Protein AF-A0A1H1NXG2-F1 (afdb_monomer_lite)

Organism: NCBI:txid163011

pLDDT: mean 80.86, std 13.46, range [37.38, 96.69]

Radius of gyration: 15.63 Å; chains: 1; bounding box: 41×37×41 Å

Sequence (91 aa):
MNKFVPFMPKKYSALIMEIDEVVEEAFVLFVNGVIIQCFINFCPFKIEIGKTYEVEFELVLPDSIDMEVSQDEYIGVEMEDDNFSCVLAGY

Secondary structure (DSSP, 8-state):
--------PPEEEEEEEEE-SS-TTEEEEEETTEEEEEE-S--SS---TT-EEEEE------S-------SS---EEEEETTTTEEEEE--

Structure (mmCIF, N/CA/C/O backbone):
data_AF-A0A1H1NXG2-F1
#
_entry.id   AF-A0A1H1NXG2-F1
#
loop_
_atom_site.group_PDB
_atom_site.id
_atom_site.type_symbol
_atom_site.label_atom_id
_atom_site.label_alt_id
_atom_site.label_comp_id
_atom_site.label_asym_id
_atom_site.label_entity_id
_atom_site.label_seq_id
_atom_site.pdbx_PDB_ins_code
_atom_site.Cartn_x
_atom_site.Cartn_y
_atom_site.Cartn_z
_atom_site.occupancy
_atom_site.B_iso_or_equiv
_atom_site.auth_seq_id
_atom_site.auth_comp_id
_atom_site.auth_asym_id
_atom_site.auth_atom_id
_atom_site.pdbx_PDB_model_num
ATOM 1 N N . MET A 1 1 ? 30.718 22.459 -2.372 1.00 37.38 1 MET A N 1
ATOM 2 C CA . MET A 1 1 ? 29.618 22.845 -1.462 1.00 37.38 1 MET A CA 1
ATOM 3 C C . MET A 1 1 ? 28.430 21.969 -1.835 1.00 37.38 1 MET A C 1
ATOM 5 O O . MET A 1 1 ? 27.743 22.281 -2.798 1.00 37.38 1 MET A O 1
ATOM 9 N N . ASN A 1 2 ? 28.280 20.807 -1.193 1.00 40.72 2 ASN A N 1
ATOM 10 C CA . ASN A 1 2 ? 27.196 19.879 -1.524 1.00 40.72 2 ASN A CA 1
ATOM 11 C C . ASN A 1 2 ? 25.893 20.480 -0.998 1.00 40.72 2 ASN A C 1
ATOM 13 O O . ASN A 1 2 ? 25.737 20.659 0.209 1.00 40.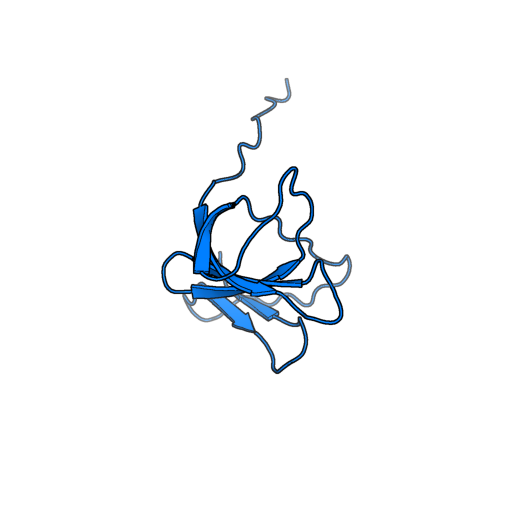72 2 ASN A O 1
ATOM 17 N N . LYS A 1 3 ? 24.992 20.858 -1.907 1.00 46.22 3 LYS A N 1
ATOM 18 C CA . LYS A 1 3 ? 23.628 21.235 -1.543 1.00 46.22 3 LYS A CA 1
ATOM 19 C C . LYS A 1 3 ? 22.942 19.975 -1.023 1.00 46.22 3 LYS A C 1
ATOM 21 O O . LYS A 1 3 ? 22.671 19.065 -1.797 1.00 46.22 3 LYS A O 1
ATOM 26 N N . PHE A 1 4 ? 22.695 19.928 0.280 1.00 47.22 4 PHE A N 1
ATOM 27 C CA . PHE A 1 4 ? 21.742 18.994 0.861 1.00 47.22 4 PHE A CA 1
ATOM 28 C C . PHE A 1 4 ? 20.360 19.431 0.367 1.00 47.22 4 PHE A C 1
ATOM 30 O O . PHE A 1 4 ? 19.847 20.467 0.788 1.00 47.22 4 PHE A O 1
ATOM 37 N N . VAL A 1 5 ? 19.807 18.710 -0.606 1.00 51.97 5 VAL A N 1
ATOM 38 C CA . VAL A 1 5 ? 18.395 18.845 -0.965 1.00 51.97 5 VAL A CA 1
ATOM 39 C C . VAL A 1 5 ? 17.661 17.891 -0.026 1.00 51.97 5 VAL A C 1
ATOM 41 O O . VAL A 1 5 ? 17.914 16.690 -0.110 1.00 51.97 5 VAL A O 1
ATOM 44 N N . PRO A 1 6 ? 16.839 18.373 0.920 1.00 43.50 6 PRO A N 1
ATOM 45 C CA . PRO A 1 6 ? 16.069 17.471 1.761 1.00 43.50 6 PRO A CA 1
ATOM 46 C C . PRO A 1 6 ? 15.140 16.651 0.861 1.00 43.50 6 PRO A C 1
ATOM 48 O O . PRO A 1 6 ? 14.334 17.213 0.119 1.00 43.50 6 PRO A O 1
ATOM 51 N N . PHE A 1 7 ? 15.285 15.326 0.901 1.00 57.12 7 PHE A N 1
ATOM 52 C CA . PHE A 1 7 ? 14.314 14.407 0.325 1.00 57.12 7 PHE A CA 1
ATOM 53 C C . PHE A 1 7 ? 13.032 14.555 1.145 1.00 57.12 7 PHE A C 1
ATOM 55 O O . PHE A 1 7 ? 12.961 14.106 2.285 1.00 57.12 7 PHE A O 1
ATOM 62 N N . MET A 1 8 ? 12.058 15.286 0.608 1.00 56.25 8 MET A N 1
ATOM 63 C CA . MET A 1 8 ? 10.689 15.249 1.103 1.00 56.25 8 MET A CA 1
ATOM 64 C C . MET A 1 8 ? 9.991 14.119 0.348 1.00 56.25 8 MET A C 1
ATOM 66 O O . MET A 1 8 ? 9.672 14.315 -0.831 1.00 56.25 8 MET A O 1
ATOM 70 N N . PRO A 1 9 ? 9.796 12.940 0.962 1.00 68.00 9 PRO A N 1
ATOM 71 C CA . PRO A 1 9 ? 9.002 11.892 0.342 1.00 68.00 9 PRO A CA 1
ATOM 72 C C . PRO A 1 9 ? 7.615 12.447 0.007 1.00 68.00 9 PRO A C 1
ATOM 74 O O . PRO A 1 9 ? 6.995 13.173 0.789 1.00 68.00 9 PRO A O 1
ATOM 77 N N . LYS A 1 10 ? 7.143 12.164 -1.209 1.00 84.62 10 LYS A N 1
ATOM 78 C CA . LYS A 1 10 ? 5.783 12.534 -1.602 1.00 84.62 10 LYS A CA 1
ATOM 79 C C . LYS A 1 10 ? 4.802 11.709 -0.779 1.00 84.62 10 LYS A C 1
ATOM 81 O O . LYS A 1 10 ? 4.938 10.491 -0.699 1.00 84.62 10 LYS A O 1
ATOM 86 N N . LYS A 1 11 ? 3.801 12.390 -0.229 1.00 91.50 11 LYS A N 1
ATOM 87 C CA . LYS A 1 11 ? 2.681 11.759 0.461 1.00 91.50 11 LYS A CA 1
ATOM 88 C C . LYS A 1 11 ? 1.552 11.467 -0.508 1.00 91.50 11 LYS A C 1
ATOM 90 O O . LYS A 1 11 ? 1.256 12.279 -1.387 1.00 91.50 11 LYS A O 1
ATOM 95 N N . TYR A 1 12 ? 0.909 10.329 -0.307 1.00 93.12 12 TYR A N 1
ATOM 96 C CA . TYR A 1 12 ? -0.231 9.881 -1.089 1.00 93.12 12 TYR A CA 1
ATOM 97 C C . TYR A 1 12 ? -1.382 9.503 -0.169 1.00 93.12 12 TYR A C 1
ATOM 99 O O . TYR A 1 12 ? -1.171 9.040 0.947 1.00 93.12 12 TYR A O 1
ATOM 107 N N . SER A 1 13 ? -2.607 9.691 -0.648 1.00 95.38 13 SER A N 1
ATOM 108 C CA . SER A 1 13 ? -3.801 9.215 0.042 1.00 95.38 13 SER A CA 1
ATOM 109 C C . SER A 1 13 ? -4.065 7.771 -0.382 1.00 95.38 13 SER A C 1
ATOM 111 O O . SER A 1 13 ? -4.328 7.523 -1.559 1.00 95.38 13 SER A O 1
ATOM 113 N N . ALA A 1 14 ? -3.956 6.829 0.554 1.00 95.56 14 ALA A N 1
ATOM 114 C CA . ALA A 1 14 ? -4.102 5.400 0.291 1.00 95.56 14 ALA A CA 1
ATOM 115 C C . ALA A 1 14 ? -5.204 4.788 1.158 1.00 95.56 14 ALA A C 1
ATOM 117 O O . ALA A 1 14 ? -5.257 5.016 2.367 1.00 95.56 14 ALA A O 1
ATOM 118 N N . LEU A 1 15 ? -6.091 4.016 0.532 1.00 96.44 15 LEU A N 1
ATOM 119 C CA . LEU A 1 15 ? -7.124 3.221 1.192 1.00 96.44 15 LEU A CA 1
ATOM 120 C C . LEU A 1 15 ? -6.552 1.850 1.574 1.00 96.44 15 LEU A C 1
ATOM 122 O O . LEU A 1 15 ? -6.004 1.168 0.710 1.00 96.44 15 LEU A O 1
ATOM 126 N N . ILE A 1 16 ? -6.715 1.438 2.834 1.00 95.06 16 ILE A N 1
ATOM 127 C CA . ILE A 1 16 ? -6.374 0.080 3.277 1.00 95.06 16 ILE A CA 1
ATOM 128 C C . ILE A 1 16 ? -7.435 -0.884 2.745 1.00 95.06 16 ILE A C 1
ATOM 130 O O . ILE A 1 16 ? -8.587 -0.839 3.183 1.00 95.06 16 ILE A O 1
ATOM 134 N N . MET A 1 17 ? -7.050 -1.742 1.805 1.00 94.94 17 MET A N 1
ATOM 135 C CA . MET A 1 17 ? -7.927 -2.761 1.227 1.00 94.94 17 MET A CA 1
ATOM 136 C C . MET A 1 17 ? -7.866 -4.055 2.035 1.00 94.94 17 MET A C 1
ATOM 138 O O . MET A 1 17 ? -8.904 -4.645 2.319 1.00 94.94 17 MET A O 1
ATOM 142 N N . GLU A 1 18 ? -6.661 -4.454 2.441 1.00 94.00 18 GLU A N 1
ATOM 143 C CA . GLU A 1 18 ? -6.407 -5.712 3.140 1.00 94.00 18 GLU A CA 1
ATOM 144 C C . GLU A 1 18 ? -5.201 -5.583 4.076 1.00 94.00 18 GLU A C 1
ATOM 146 O O . GLU A 1 18 ? -4.295 -4.780 3.832 1.00 94.00 18 GLU A O 1
ATOM 151 N N . ILE A 1 19 ? -5.222 -6.373 5.147 1.00 91.38 19 ILE A N 1
ATOM 152 C CA . ILE A 1 19 ? -4.119 -6.596 6.082 1.00 91.38 19 ILE A CA 1
ATOM 153 C C . ILE A 1 19 ? -3.927 -8.109 6.113 1.00 91.38 19 ILE A C 1
ATOM 155 O O . ILE A 1 19 ? -4.900 -8.814 6.386 1.00 91.38 19 ILE A O 1
ATOM 159 N N . ASP A 1 20 ? -2.726 -8.594 5.812 1.00 89.25 20 ASP A N 1
ATOM 160 C CA . ASP A 1 20 ? -2.443 -10.029 5.799 1.00 89.25 20 ASP A CA 1
ATOM 161 C C . ASP A 1 20 ? -2.619 -10.622 7.211 1.00 89.25 20 ASP A C 1
ATOM 163 O O . ASP A 1 20 ? -2.205 -10.038 8.216 1.00 89.25 20 ASP A O 1
ATOM 167 N N . GLU A 1 21 ? -3.287 -11.775 7.304 1.00 85.31 21 GLU A N 1
ATOM 168 C CA . GLU A 1 21 ? -3.608 -12.413 8.590 1.00 85.31 21 GLU A CA 1
ATOM 169 C C . GLU A 1 21 ? -2.396 -13.096 9.248 1.00 85.31 21 GLU A C 1
ATOM 171 O O . GLU A 1 21 ? -2.430 -13.410 10.441 1.00 85.31 21 GLU A O 1
ATOM 176 N N . VAL A 1 22 ? -1.342 -13.365 8.473 1.00 86.00 22 VAL A N 1
ATOM 177 C CA . VAL A 1 22 ? -0.137 -14.091 8.888 1.00 86.00 22 VAL A CA 1
ATOM 178 C C . VAL A 1 22 ? 1.038 -13.135 9.086 1.00 86.00 22 VAL A C 1
ATOM 180 O O . VAL A 1 22 ? 1.809 -13.310 10.032 1.00 86.00 22 VAL A O 1
ATOM 183 N N . VAL A 1 23 ? 1.178 -12.136 8.214 1.00 84.56 23 VAL A N 1
ATOM 184 C CA . VAL A 1 23 ? 2.253 -11.137 8.253 1.00 84.56 23 VAL A CA 1
ATOM 185 C C . VAL A 1 23 ? 1.651 -9.762 8.520 1.00 84.56 23 VAL A C 1
ATOM 187 O O . VAL A 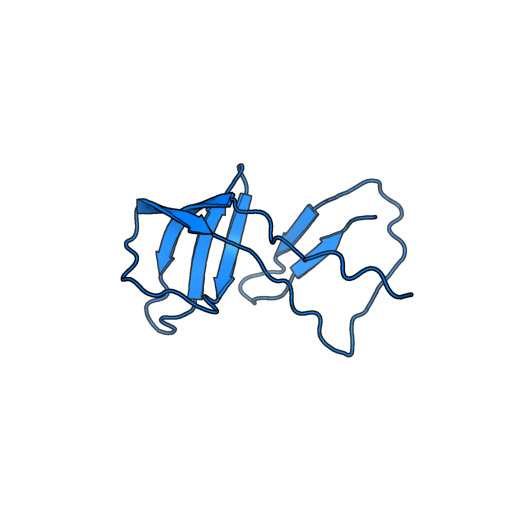1 23 ? 1.219 -9.081 7.598 1.00 84.56 23 VAL A O 1
ATOM 190 N N . GLU A 1 24 ? 1.658 -9.328 9.784 1.00 80.44 24 GLU A N 1
ATOM 191 C CA . GLU A 1 24 ? 1.039 -8.059 10.205 1.00 80.44 24 GLU A CA 1
ATOM 192 C C . GLU A 1 24 ? 1.570 -6.837 9.444 1.00 80.44 24 GLU A C 1
ATOM 194 O O . GLU A 1 24 ? 0.873 -5.830 9.352 1.00 80.44 24 GLU A O 1
ATOM 199 N N . GLU A 1 25 ? 2.794 -6.901 8.916 1.00 85.56 25 GLU A N 1
ATOM 200 C CA . GLU A 1 25 ? 3.396 -5.838 8.124 1.00 85.56 25 GLU A CA 1
ATOM 201 C C . GLU A 1 25 ? 2.969 -5.836 6.652 1.00 85.56 25 GLU A C 1
ATOM 203 O O . GLU A 1 25 ? 3.271 -4.854 5.983 1.00 85.56 25 GLU A O 1
ATOM 208 N N . ALA A 1 26 ? 2.298 -6.867 6.130 1.00 89.69 26 ALA A N 1
ATOM 209 C CA . ALA A 1 26 ? 1.894 -6.959 4.726 1.00 89.69 26 ALA A CA 1
ATOM 210 C C . ALA A 1 26 ? 0.461 -6.444 4.499 1.00 89.69 26 ALA A C 1
ATOM 212 O O . ALA A 1 26 ? -0.485 -6.816 5.193 1.00 89.69 26 ALA A O 1
ATOM 213 N N . PHE A 1 27 ? 0.300 -5.574 3.501 1.00 90.56 27 PHE A N 1
ATOM 214 C CA . PHE A 1 27 ? -0.951 -4.872 3.217 1.00 90.56 27 PHE A CA 1
ATOM 215 C C . PHE A 1 27 ? -1.227 -4.799 1.728 1.00 90.56 27 PHE A C 1
ATOM 217 O O . PHE A 1 27 ? -0.306 -4.734 0.910 1.00 90.56 27 PHE A O 1
ATOM 224 N N . VAL A 1 28 ? -2.511 -4.671 1.407 1.00 91.75 28 VAL A N 1
ATOM 225 C CA . VAL A 1 28 ? -2.969 -4.233 0.090 1.00 91.75 28 VAL A CA 1
ATOM 226 C C . VAL A 1 28 ? -3.546 -2.828 0.218 1.00 91.75 28 VAL A C 1
ATOM 228 O O . VAL A 1 28 ? -4.437 -2.565 1.031 1.00 91.75 28 VAL A O 1
ATOM 231 N N . LEU A 1 29 ? -3.034 -1.911 -0.597 1.00 92.94 29 LEU A N 1
ATOM 232 C CA . LEU A 1 29 ? -3.421 -0.508 -0.646 1.00 9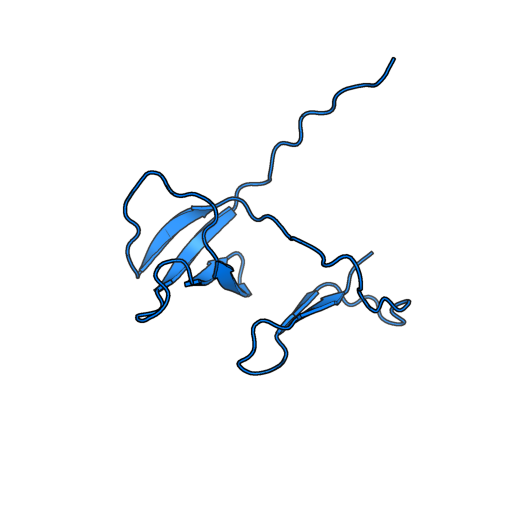2.94 29 LEU A CA 1
ATOM 233 C C . LEU A 1 29 ? -4.053 -0.173 -1.993 1.00 92.94 29 LEU A C 1
ATOM 235 O O . LEU A 1 29 ? -3.606 -0.649 -3.033 1.00 92.94 29 LEU A O 1
ATOM 239 N N . PHE A 1 30 ? -5.037 0.722 -1.984 1.00 92.62 30 PHE A N 1
ATOM 240 C CA . PHE A 1 30 ? -5.518 1.384 -3.193 1.00 92.62 30 PHE A CA 1
ATOM 241 C C . PHE A 1 30 ? -5.125 2.862 -3.176 1.00 92.62 30 PHE A C 1
ATOM 243 O O . PHE A 1 30 ? -5.543 3.617 -2.293 1.00 92.62 30 PHE A O 1
ATOM 250 N N . VAL A 1 31 ? -4.320 3.279 -4.153 1.00 91.69 31 VAL A N 1
ATOM 251 C CA . VAL A 1 31 ? -3.767 4.635 -4.262 1.00 91.69 31 VAL A CA 1
ATOM 252 C C . VAL A 1 31 ? -3.793 5.095 -5.717 1.00 91.69 31 VAL A C 1
ATOM 254 O O . VAL A 1 31 ? -3.314 4.403 -6.607 1.00 91.69 31 VAL A O 1
ATOM 257 N N . ASN A 1 32 ? -4.367 6.271 -5.985 1.00 90.12 32 ASN A N 1
ATOM 258 C CA . ASN A 1 32 ? -4.413 6.880 -7.325 1.00 90.12 32 ASN A CA 1
ATOM 259 C C . ASN A 1 32 ? -4.905 5.952 -8.464 1.00 90.12 32 ASN A C 1
ATOM 261 O O . ASN A 1 32 ? -4.463 6.092 -9.601 1.00 90.12 32 ASN A O 1
ATOM 265 N N . GLY A 1 33 ? -5.823 5.022 -8.187 1.00 86.81 33 GLY A N 1
ATOM 266 C CA . GLY A 1 33 ? -6.325 4.083 -9.199 1.00 86.81 33 GLY A CA 1
ATOM 267 C C . GLY A 1 33 ? -5.514 2.791 -9.343 1.00 86.81 33 GLY A C 1
ATOM 268 O O . GLY A 1 33 ? -5.886 1.951 -10.156 1.00 86.81 33 GLY A O 1
ATOM 269 N N . VAL A 1 34 ? -4.452 2.616 -8.554 1.00 84.56 34 VAL A N 1
ATOM 270 C CA . VAL A 1 34 ? -3.564 1.447 -8.570 1.00 84.56 34 VAL A CA 1
ATOM 271 C C . VAL A 1 34 ? -3.726 0.657 -7.273 1.00 84.56 34 VAL A C 1
ATOM 273 O O . VAL A 1 34 ? -3.836 1.241 -6.191 1.00 84.56 34 VAL A O 1
ATOM 276 N N . ILE A 1 35 ? -3.752 -0.671 -7.391 1.00 87.88 35 ILE A N 1
ATOM 277 C CA . ILE A 1 35 ? -3.701 -1.601 -6.259 1.00 87.88 35 ILE A CA 1
ATOM 278 C C . ILE A 1 35 ? -2.241 -2.002 -6.054 1.00 87.88 35 ILE A C 1
ATOM 280 O O . ILE A 1 35 ? -1.578 -2.401 -7.007 1.00 87.88 35 ILE A O 1
ATOM 284 N N . ILE A 1 36 ? -1.745 -1.873 -4.827 1.00 85.25 36 ILE A N 1
ATOM 285 C CA . ILE A 1 36 ? -0.353 -2.154 -4.470 1.00 85.25 36 ILE A CA 1
ATOM 286 C C . ILE A 1 36 ? -0.337 -3.106 -3.280 1.00 85.25 36 ILE A C 1
ATOM 288 O O . ILE A 1 36 ? -0.975 -2.825 -2.268 1.00 85.25 36 ILE A O 1
ATOM 292 N N . GLN A 1 37 ? 0.430 -4.187 -3.385 1.00 87.94 37 GLN A N 1
ATOM 293 C CA . GLN A 1 37 ? 0.777 -5.039 -2.253 1.00 87.94 37 GLN A CA 1
ATOM 294 C C . GLN A 1 37 ? 2.155 -4.628 -1.728 1.00 87.94 37 GLN A C 1
ATOM 296 O O . GLN A 1 37 ? 3.116 -4.543 -2.492 1.00 87.94 37 GLN A O 1
ATOM 301 N N . CYS A 1 38 ? 2.256 -4.308 -0.440 1.00 86.69 38 CYS A N 1
ATOM 302 C CA . CYS A 1 38 ? 3.479 -3.754 0.141 1.00 86.69 38 CYS A CA 1
ATOM 303 C C . CYS A 1 38 ? 3.613 -4.057 1.634 1.00 86.69 38 CYS A C 1
ATOM 305 O O . CYS A 1 38 ? 2.659 -4.488 2.279 1.00 86.69 38 CYS A O 1
ATOM 307 N N . PHE A 1 39 ? 4.791 -3.752 2.184 1.00 89.19 39 PHE A N 1
ATOM 308 C CA . PHE A 1 39 ? 5.068 -3.868 3.611 1.00 89.19 39 PHE A CA 1
ATOM 309 C C . PHE A 1 39 ? 5.108 -2.504 4.304 1.00 89.19 39 PHE A C 1
ATOM 311 O O . PHE A 1 39 ? 5.645 -1.536 3.760 1.00 89.19 39 PHE A O 1
ATOM 318 N N . ILE A 1 40 ? 4.588 -2.422 5.527 1.00 88.38 40 ILE A N 1
ATOM 319 C CA . ILE A 1 40 ? 4.721 -1.232 6.367 1.00 88.38 40 ILE A CA 1
ATOM 320 C C . ILE A 1 40 ? 6.105 -1.204 6.997 1.00 88.38 40 ILE A C 1
ATOM 322 O O . ILE A 1 40 ? 6.463 -2.063 7.794 1.00 88.38 40 ILE A O 1
ATOM 326 N N . ASN A 1 41 ? 6.852 -0.149 6.683 1.00 86.44 41 ASN A N 1
ATOM 327 C CA . ASN A 1 41 ? 8.135 0.127 7.322 1.00 86.44 41 ASN A CA 1
ATOM 328 C C . ASN A 1 41 ? 7.945 0.776 8.711 1.00 86.44 41 ASN A C 1
ATOM 330 O O . ASN A 1 41 ? 8.564 0.384 9.697 1.00 86.44 41 ASN A O 1
ATOM 334 N N . PHE A 1 42 ? 7.050 1.765 8.817 1.00 87.50 42 PHE A N 1
ATOM 335 C CA . PHE A 1 42 ? 6.792 2.476 10.070 1.00 87.50 42 PHE A CA 1
ATOM 336 C C . PHE A 1 42 ? 5.357 3.010 10.143 1.00 87.50 42 PHE A C 1
ATOM 338 O O . PHE A 1 42 ? 4.911 3.731 9.252 1.00 87.50 42 PHE A O 1
ATOM 345 N N . CYS A 1 43 ? 4.649 2.722 11.240 1.00 88.06 43 CYS A N 1
ATOM 346 C CA . CYS A 1 43 ? 3.341 3.307 11.533 1.00 88.06 43 CYS A CA 1
ATOM 347 C C . CYS A 1 43 ? 3.169 3.519 13.051 1.00 88.06 43 CYS A C 1
ATOM 349 O O . CYS A 1 43 ? 3.199 2.550 13.809 1.00 88.06 43 CYS A O 1
ATOM 351 N N . PRO A 1 44 ? 2.992 4.764 13.538 1.00 87.69 44 PRO A N 1
ATOM 352 C CA . PRO A 1 44 ? 2.905 5.039 14.975 1.00 87.69 44 PRO A CA 1
ATOM 353 C C . PRO A 1 44 ? 1.498 4.824 15.560 1.00 87.69 44 PRO A C 1
ATOM 355 O O . PRO A 1 44 ? 1.266 5.103 16.737 1.00 87.69 44 PRO A O 1
ATOM 358 N N . PHE A 1 45 ? 0.537 4.384 14.751 1.00 88.81 45 PHE A N 1
ATOM 359 C CA . PHE A 1 45 ? -0.850 4.184 15.154 1.00 88.81 45 PHE A CA 1
ATOM 360 C C . PHE A 1 45 ? -1.422 2.917 14.529 1.00 88.81 45 PHE A C 1
ATOM 362 O O . PHE A 1 45 ? -0.876 2.356 13.586 1.00 88.81 45 PHE A O 1
ATOM 369 N N . LYS A 1 46 ? -2.561 2.472 15.059 1.00 88.50 46 LYS A N 1
ATOM 370 C CA . LYS A 1 46 ? -3.287 1.338 14.498 1.00 88.50 46 LYS A CA 1
ATOM 371 C C . LYS A 1 46 ? -4.007 1.748 13.213 1.00 88.50 46 LYS A C 1
ATOM 373 O O . LYS A 1 46 ? -4.681 2.778 13.173 1.00 88.50 46 LYS A O 1
ATOM 378 N N . ILE A 1 47 ? -3.896 0.904 12.201 1.00 90.81 47 ILE A N 1
ATOM 379 C CA . ILE A 1 47 ? -4.583 1.029 10.917 1.00 90.81 47 ILE A CA 1
ATOM 380 C C . ILE A 1 47 ? -5.754 0.058 10.827 1.00 90.81 47 ILE A C 1
ATOM 382 O O . ILE A 1 47 ? -5.785 -0.973 11.500 1.00 90.81 47 ILE A O 1
ATOM 386 N N . GLU A 1 48 ? -6.750 0.429 10.032 1.00 92.88 48 GLU A N 1
ATOM 387 C CA . GLU A 1 48 ? -7.998 -0.314 9.890 1.00 92.88 48 GLU A CA 1
ATOM 388 C C . GLU A 1 48 ? -8.377 -0.439 8.413 1.00 92.88 48 GLU A C 1
ATOM 390 O O . GLU A 1 48 ? -8.255 0.520 7.646 1.00 92.88 48 GLU A O 1
ATOM 395 N N . ILE A 1 49 ? -8.885 -1.615 8.041 1.00 95.12 49 ILE A N 1
ATOM 396 C CA . ILE A 1 49 ? -9.415 -1.895 6.704 1.00 95.12 49 ILE A CA 1
ATOM 397 C C . ILE A 1 49 ? -10.556 -0.922 6.384 1.00 95.12 49 ILE A C 1
ATOM 399 O O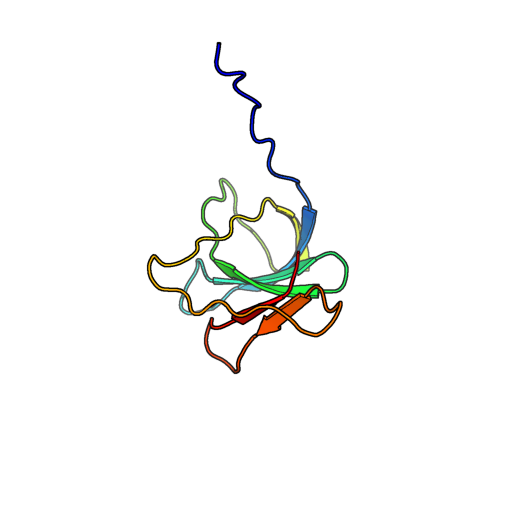 . ILE A 1 49 ? -11.397 -0.615 7.233 1.00 95.12 49 ILE A O 1
ATOM 403 N N . GLY A 1 50 ? -10.585 -0.424 5.149 1.00 96.69 50 GLY A N 1
ATOM 404 C CA . GLY A 1 50 ? -11.593 0.516 4.664 1.00 96.69 50 GLY A CA 1
ATOM 405 C C . GLY A 1 50 ? -11.349 1.974 5.062 1.00 96.69 50 GLY A C 1
ATOM 406 O O . GLY A 1 50 ? -12.140 2.839 4.684 1.00 96.69 50 GLY A O 1
ATOM 407 N N . LYS A 1 51 ? -10.270 2.277 5.799 1.00 96.62 51 LYS A N 1
ATOM 408 C CA . LYS A 1 51 ? -9.859 3.655 6.108 1.00 96.62 51 LYS A CA 1
ATOM 409 C C . LYS A 1 51 ? -8.753 4.140 5.179 1.00 96.62 51 LYS A C 1
ATOM 411 O O . LYS A 1 51 ? -7.966 3.360 4.650 1.00 96.62 51 LYS A O 1
ATOM 416 N N . THR A 1 52 ? -8.699 5.455 5.006 1.00 96.31 52 THR A N 1
ATOM 417 C CA . THR A 1 52 ? -7.705 6.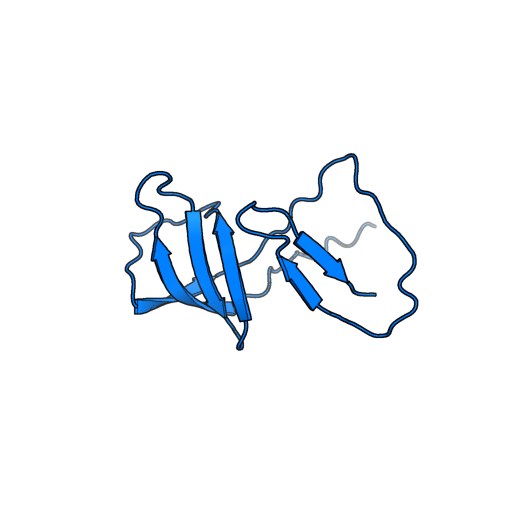131 4.173 1.00 96.31 52 THR A CA 1
ATOM 418 C C . THR A 1 52 ? -6.680 6.848 5.041 1.00 96.31 52 THR A C 1
ATOM 420 O O . THR A 1 52 ? -7.053 7.555 5.979 1.00 96.31 52 THR A O 1
ATOM 423 N N . TYR A 1 53 ? -5.402 6.704 4.699 1.00 94.81 53 TYR A N 1
ATOM 424 C CA . TYR A 1 53 ? -4.279 7.312 5.407 1.00 94.81 53 TYR A CA 1
ATOM 425 C C . TYR A 1 53 ? -3.345 8.031 4.433 1.00 94.81 53 TYR A C 1
ATOM 427 O O . TYR A 1 53 ? -3.292 7.705 3.246 1.00 94.81 53 TYR A O 1
ATOM 435 N N . GLU A 1 54 ? -2.611 9.022 4.938 1.00 94.31 54 GLU A N 1
ATOM 436 C CA . GLU A 1 54 ? -1.453 9.551 4.221 1.00 94.31 54 GLU A CA 1
ATOM 437 C C . GLU A 1 54 ? -0.281 8.583 4.373 1.00 94.31 54 GLU A C 1
ATOM 439 O O . GLU A 1 54 ? 0.097 8.238 5.494 1.00 94.31 54 GLU A O 1
ATOM 444 N N . VAL A 1 55 ? 0.292 8.171 3.247 1.00 91.12 55 VAL A N 1
ATOM 445 C CA . VAL A 1 55 ? 1.410 7.228 3.188 1.00 91.12 55 VAL A CA 1
ATOM 446 C C . VAL A 1 55 ? 2.563 7.803 2.378 1.00 91.12 55 VAL A C 1
ATOM 448 O O . VAL A 1 55 ? 2.367 8.595 1.453 1.00 91.12 55 VAL A O 1
ATOM 451 N N . GLU A 1 56 ? 3.767 7.378 2.727 1.00 91.81 56 GLU A N 1
ATOM 452 C CA . GLU A 1 56 ? 4.992 7.618 1.974 1.00 91.81 56 GLU A CA 1
ATOM 453 C C . GLU A 1 56 ? 5.480 6.262 1.463 1.00 91.81 56 GLU A C 1
ATOM 455 O O . GLU A 1 56 ? 5.446 5.278 2.201 1.00 91.81 56 GLU A O 1
ATOM 460 N N . PHE A 1 57 ? 5.899 6.204 0.199 1.00 86.75 57 PHE A N 1
ATOM 461 C CA . PHE A 1 57 ? 6.423 4.980 -0.401 1.00 86.75 57 PHE A CA 1
ATOM 462 C C . PHE A 1 57 ? 7.941 5.052 -0.507 1.00 86.75 57 PHE A C 1
ATOM 464 O O . PHE A 1 57 ? 8.500 6.059 -0.950 1.00 86.75 57 PHE A O 1
ATOM 471 N N . GLU A 1 58 ? 8.584 3.953 -0.140 1.00 84.75 58 GLU A N 1
ATOM 472 C CA . GLU A 1 58 ? 10.004 3.703 -0.335 1.00 84.75 58 GLU A CA 1
ATOM 473 C C . GLU A 1 58 ? 10.150 2.445 -1.192 1.00 84.75 58 GLU A C 1
ATOM 475 O O . GLU A 1 58 ? 9.458 1.453 -0.969 1.00 84.75 58 GLU A O 1
ATOM 480 N N . LEU A 1 59 ? 11.037 2.501 -2.184 1.00 79.56 59 LEU A N 1
ATOM 481 C CA . LEU A 1 59 ? 11.373 1.365 -3.031 1.00 79.56 59 LEU A CA 1
ATOM 482 C C . LEU A 1 59 ? 12.796 0.923 -2.700 1.00 79.56 59 LEU A C 1
ATOM 484 O O . LEU A 1 59 ? 13.736 1.706 -2.847 1.00 79.56 59 LEU A O 1
ATOM 488 N N . VAL A 1 60 ? 12.947 -0.329 -2.275 1.00 76.69 60 VAL A N 1
ATOM 489 C CA . VAL A 1 60 ? 14.251 -0.929 -1.984 1.00 76.69 60 VAL A CA 1
ATOM 490 C C . VAL A 1 60 ? 14.617 -1.861 -3.131 1.00 76.69 60 VAL A C 1
ATOM 492 O O . VAL A 1 60 ? 13.957 -2.870 -3.361 1.00 76.69 60 VAL A O 1
ATOM 495 N N . LEU A 1 61 ? 15.668 -1.498 -3.859 1.00 77.81 61 LEU A N 1
ATOM 496 C CA . LEU A 1 61 ? 16.200 -2.273 -4.973 1.00 77.81 61 LEU A CA 1
ATOM 497 C C . LEU A 1 61 ? 17.288 -3.229 -4.455 1.00 77.81 61 LEU A C 1
ATOM 499 O O . LEU A 1 61 ? 18.212 -2.750 -3.794 1.00 77.81 61 LEU A O 1
ATOM 503 N N . PRO A 1 62 ? 17.215 -4.551 -4.712 1.00 79.00 62 PRO A N 1
ATOM 504 C CA . PRO A 1 62 ? 18.316 -5.453 -4.379 1.00 79.00 62 PRO A CA 1
ATOM 505 C C . PRO A 1 62 ? 19.600 -5.110 -5.150 1.00 79.00 62 PRO A C 1
ATOM 507 O O . PRO A 1 62 ? 19.561 -4.522 -6.228 1.00 79.00 62 PRO A O 1
ATOM 510 N N . ASP A 1 63 ? 20.750 -5.528 -4.614 1.00 80.00 63 ASP A N 1
ATOM 511 C CA . ASP A 1 63 ? 22.064 -5.263 -5.226 1.00 80.00 63 ASP A CA 1
ATOM 512 C C . ASP A 1 63 ? 22.214 -5.882 -6.627 1.00 80.00 63 ASP A C 1
ATOM 514 O O . ASP A 1 63 ? 22.963 -5.382 -7.468 1.00 80.00 63 ASP A O 1
ATOM 518 N N . SER A 1 64 ? 21.505 -6.983 -6.876 1.00 81.50 64 SER A N 1
ATOM 519 C CA . SER A 1 64 ? 21.403 -7.634 -8.177 1.00 81.50 64 SER A CA 1
ATOM 520 C C . SER A 1 64 ? 19.995 -7.454 -8.737 1.00 81.50 64 SER A C 1
ATOM 522 O O . SER A 1 64 ? 19.064 -8.131 -8.298 1.00 81.50 64 SER A O 1
ATOM 524 N N . ILE A 1 65 ? 19.858 -6.554 -9.707 1.00 80.25 65 ILE A N 1
ATOM 525 C CA . ILE A 1 65 ? 18.656 -6.378 -10.523 1.00 80.25 65 ILE A CA 1
ATOM 526 C C . ILE A 1 65 ? 19.047 -6.553 -11.980 1.00 80.25 65 ILE A C 1
ATOM 528 O O . ILE A 1 65 ? 20.024 -5.956 -12.440 1.00 80.25 65 ILE A O 1
ATOM 532 N N . ASP A 1 66 ? 18.242 -7.321 -12.701 1.00 80.88 66 ASP A N 1
ATOM 533 C CA . ASP A 1 66 ? 18.288 -7.355 -14.153 1.00 80.88 66 ASP A CA 1
ATOM 534 C C . ASP A 1 66 ? 17.564 -6.117 -14.693 1.00 80.88 66 ASP A C 1
ATOM 536 O O . ASP A 1 66 ? 16.376 -5.914 -14.450 1.00 80.88 66 ASP A O 1
ATOM 540 N N . MET A 1 67 ? 18.305 -5.247 -15.380 1.00 82.31 67 MET A N 1
ATOM 541 C CA . MET A 1 67 ? 17.769 -4.048 -16.021 1.00 82.31 67 MET A CA 1
ATOM 542 C C . MET A 1 67 ? 17.993 -4.140 -17.523 1.00 82.31 67 MET A C 1
ATOM 544 O O . MET A 1 67 ? 19.105 -4.421 -17.977 1.00 82.31 67 MET A O 1
ATOM 548 N N . GLU A 1 68 ? 16.962 -3.820 -18.292 1.00 82.12 68 GLU A N 1
ATOM 549 C CA . GLU A 1 68 ? 17.046 -3.690 -19.740 1.00 82.12 68 GLU A CA 1
ATOM 550 C C . GLU A 1 68 ? 16.506 -2.339 -20.204 1.00 82.12 68 GLU A C 1
ATOM 552 O O . GLU A 1 68 ? 15.747 -1.664 -19.510 1.00 82.12 68 GLU A O 1
ATOM 557 N N . VAL A 1 69 ? 16.946 -1.911 -21.386 1.00 80.94 69 VAL A N 1
ATOM 558 C CA . VAL A 1 69 ? 16.431 -0.687 -21.998 1.00 80.94 69 VAL A CA 1
ATOM 559 C C . VAL A 1 69 ? 15.042 -0.992 -22.547 1.00 80.94 69 VAL A C 1
ATOM 561 O O . VAL A 1 69 ? 14.923 -1.761 -23.502 1.00 80.94 69 VAL A O 1
ATOM 564 N N . SER A 1 70 ? 14.015 -0.369 -21.965 1.00 75.56 70 SER A N 1
ATOM 565 C CA . SER A 1 70 ? 12.649 -0.471 -22.480 1.00 75.56 70 SER A CA 1
ATOM 566 C C . SER A 1 70 ? 12.586 0.030 -23.924 1.00 75.56 70 SER A C 1
ATOM 568 O O . SER A 1 70 ? 13.111 1.099 -24.247 1.00 75.56 70 SER A O 1
ATOM 570 N N . GLN A 1 71 ? 11.944 -0.747 -24.798 1.00 76.50 71 GLN A N 1
ATOM 571 C CA . GLN A 1 71 ? 11.643 -0.333 -26.174 1.00 76.50 71 GLN A CA 1
ATOM 572 C C . GLN A 1 71 ? 10.320 0.436 -26.275 1.00 76.50 71 GLN A C 1
ATOM 574 O O . GLN A 1 71 ? 10.047 1.042 -27.310 1.00 76.50 71 GLN A O 1
ATOM 579 N N . ASP A 1 72 ? 9.542 0.442 -25.192 1.00 73.00 72 ASP A N 1
ATOM 580 C CA . ASP A 1 72 ? 8.223 1.053 -25.112 1.00 73.00 72 ASP A CA 1
ATOM 581 C C . ASP A 1 72 ? 8.218 2.246 -24.148 1.00 73.00 72 ASP A C 1
ATOM 583 O O . ASP A 1 72 ? 8.966 2.293 -23.168 1.00 73.00 72 ASP A O 1
ATOM 587 N N . GLU A 1 73 ? 7.312 3.195 -24.389 1.00 76.62 73 GLU A N 1
ATOM 588 C CA . GLU A 1 73 ? 7.053 4.347 -23.506 1.00 76.62 73 GLU A CA 1
ATOM 589 C C . GLU A 1 73 ? 6.195 3.973 -22.280 1.00 76.62 73 GLU A C 1
ATOM 591 O O . GLU A 1 73 ? 5.571 4.835 -21.657 1.00 76.62 73 GLU A O 1
ATOM 596 N N . TYR A 1 74 ? 6.116 2.683 -21.941 1.00 78.19 74 TYR A N 1
ATOM 597 C CA . TYR A 1 74 ? 5.346 2.223 -20.796 1.00 78.19 74 TYR A CA 1
ATOM 598 C C . TYR A 1 74 ? 5.997 2.679 -19.489 1.00 78.19 74 TYR A C 1
ATOM 600 O O . TYR A 1 74 ? 7.184 2.466 -19.247 1.00 78.19 74 TYR A O 1
ATOM 608 N N . ILE A 1 75 ? 5.187 3.305 -18.638 1.00 77.62 75 ILE A N 1
ATOM 609 C CA . ILE A 1 75 ? 5.556 3.669 -17.275 1.00 77.62 75 ILE A CA 1
ATOM 610 C C . ILE A 1 75 ? 4.564 2.971 -16.369 1.00 77.62 75 ILE A C 1
ATOM 612 O O . ILE A 1 75 ? 3.366 3.268 -16.410 1.00 77.62 75 ILE A O 1
ATOM 616 N N . GLY A 1 76 ? 5.056 2.065 -15.544 1.00 76.00 76 GLY A N 1
ATOM 617 C CA . GLY A 1 76 ? 4.177 1.266 -14.718 1.00 76.00 76 GLY A CA 1
ATOM 618 C C . GLY A 1 76 ? 4.912 0.287 -13.830 1.00 76.00 76 GLY A C 1
ATOM 619 O O . GLY A 1 76 ? 6.138 0.168 -13.849 1.00 76.00 76 GLY A O 1
ATOM 620 N N . VAL A 1 77 ? 4.103 -0.388 -13.027 1.00 76.12 77 VAL A N 1
ATOM 621 C CA . VAL A 1 77 ? 4.510 -1.476 -12.151 1.00 76.12 77 VAL A CA 1
ATOM 622 C C . VAL A 1 77 ? 3.590 -2.639 -12.468 1.00 76.12 77 VAL A C 1
ATOM 624 O O . VAL A 1 77 ? 2.370 -2.490 -12.379 1.00 76.12 77 VAL A O 1
ATOM 627 N N . GLU A 1 78 ? 4.165 -3.775 -12.837 1.00 76.81 78 GLU A N 1
ATOM 628 C CA . GLU A 1 78 ? 3.430 -5.019 -13.054 1.00 76.81 78 GLU A CA 1
ATOM 629 C C . GLU A 1 78 ? 3.877 -6.035 -12.013 1.00 76.81 78 GLU A C 1
ATOM 631 O O . GLU A 1 78 ? 5.069 -6.292 -11.865 1.00 76.81 78 GLU A O 1
ATOM 636 N N . MET A 1 79 ? 2.927 -6.562 -11.242 1.00 74.06 79 MET A N 1
ATOM 637 C CA . MET A 1 79 ? 3.192 -7.626 -10.275 1.00 74.06 79 MET A CA 1
ATOM 638 C C . MET A 1 79 ? 3.221 -8.963 -11.020 1.00 74.06 79 MET A C 1
ATOM 640 O O . MET A 1 79 ? 2.298 -9.263 -11.777 1.00 74.06 79 MET A O 1
ATOM 644 N N . GLU A 1 80 ? 4.271 -9.748 -10.801 1.00 71.69 80 GLU A N 1
ATOM 645 C CA . GLU A 1 80 ? 4.434 -11.085 -11.375 1.00 71.69 80 GLU A CA 1
ATOM 646 C C . GLU A 1 80 ? 3.850 -12.116 -10.393 1.00 71.69 80 GLU A C 1
ATOM 648 O O . GLU A 1 80 ? 4.474 -12.443 -9.381 1.00 71.69 80 GLU A O 1
ATOM 653 N N . ASP A 1 81 ? 2.658 -12.635 -10.705 1.00 65.31 81 ASP A N 1
ATOM 654 C CA . ASP A 1 81 ? 1.940 -13.670 -9.939 1.00 65.31 81 ASP A CA 1
ATOM 655 C C . ASP A 1 81 ? 1.679 -13.320 -8.447 1.00 65.31 81 ASP A C 1
ATOM 657 O O . ASP A 1 81 ? 1.693 -12.160 -8.040 1.00 65.31 81 ASP A O 1
ATOM 661 N N . ASP A 1 82 ? 1.392 -14.336 -7.617 1.00 60.97 82 ASP A N 1
ATOM 662 C CA . ASP A 1 82 ? 1.158 -14.223 -6.163 1.00 60.97 82 ASP A CA 1
ATOM 663 C C . ASP A 1 82 ? 2.458 -14.025 -5.347 1.00 60.97 82 ASP A C 1
ATOM 665 O O . ASP A 1 82 ? 2.443 -14.049 -4.113 1.00 60.97 82 ASP A O 1
ATOM 669 N N . ASN A 1 83 ? 3.608 -13.871 -6.009 1.00 61.19 83 ASN A N 1
ATOM 670 C CA . ASN A 1 83 ? 4.872 -13.564 -5.346 1.00 61.19 83 ASN A CA 1
ATOM 671 C C . ASN A 1 83 ? 5.100 -12.050 -5.378 1.00 61.19 83 ASN A C 1
ATOM 673 O O . ASN A 1 83 ? 4.754 -11.379 -6.338 1.00 61.19 83 ASN A O 1
ATOM 677 N N . PHE A 1 84 ? 5.747 -11.493 -4.352 1.00 67.44 84 PHE A N 1
ATOM 678 C CA . PHE A 1 84 ? 6.075 -10.059 -4.239 1.00 67.44 84 PHE A CA 1
ATOM 679 C C . PHE A 1 84 ? 7.074 -9.537 -5.308 1.00 67.44 84 PHE A C 1
ATOM 681 O O . PHE A 1 84 ? 7.764 -8.540 -5.097 1.00 67.44 84 PHE A O 1
ATOM 688 N N . SER A 1 85 ? 7.204 -10.235 -6.433 1.00 73.56 85 SER A N 1
ATOM 689 C CA . SER A 1 85 ? 8.004 -9.873 -7.591 1.00 73.56 85 SER A CA 1
ATOM 690 C C . SER A 1 85 ? 7.254 -8.847 -8.437 1.00 73.56 85 SER A C 1
ATOM 692 O O . SER A 1 85 ? 6.050 -8.956 -8.649 1.00 73.56 85 SER A O 1
ATOM 694 N N . CYS A 1 86 ? 7.971 -7.844 -8.938 1.00 73.25 86 CYS A N 1
ATOM 695 C CA . CYS A 1 86 ? 7.400 -6.877 -9.864 1.00 73.25 86 CYS A CA 1
ATOM 696 C C . CYS A 1 86 ? 8.394 -6.484 -10.954 1.00 73.25 86 CYS A C 1
ATOM 698 O O . CYS A 1 86 ? 9.607 -6.454 -10.729 1.00 73.25 86 CYS A O 1
ATOM 700 N N . VAL A 1 87 ? 7.853 -6.151 -12.121 1.00 78.44 87 VAL A N 1
ATOM 701 C CA . VAL A 1 87 ? 8.556 -5.478 -13.207 1.00 78.44 87 VAL A CA 1
ATOM 702 C C . VAL A 1 87 ? 8.257 -3.988 -13.103 1.00 78.44 87 VAL A C 1
ATOM 704 O O . VAL A 1 87 ? 7.101 -3.562 -13.054 1.00 78.44 87 VAL A O 1
ATOM 707 N N . LEU A 1 88 ? 9.319 -3.188 -13.052 1.00 79.88 88 LEU A N 1
ATOM 708 C CA . LEU A 1 88 ? 9.247 -1.733 -13.014 1.00 79.88 88 LEU A CA 1
ATOM 709 C C . LEU A 1 88 ? 9.681 -1.183 -14.371 1.00 79.88 88 LEU A C 1
ATOM 711 O O . LEU A 1 88 ? 10.806 -1.427 -14.801 1.00 79.88 88 LEU A O 1
ATOM 715 N N . ALA A 1 89 ? 8.810 -0.408 -15.015 1.00 81.50 89 ALA A N 1
ATOM 716 C CA . ALA A 1 89 ? 9.103 0.276 -16.268 1.00 81.50 89 ALA A CA 1
ATOM 717 C C . ALA A 1 89 ? 8.998 1.794 -16.078 1.00 81.50 89 ALA A C 1
ATOM 719 O O . ALA A 1 89 ? 8.044 2.303 -15.483 1.00 81.50 89 ALA A O 1
ATOM 720 N N . GLY A 1 90 ? 9.995 2.526 -16.565 1.00 73.88 90 GLY A N 1
ATOM 721 C CA . GLY A 1 90 ? 10.069 3.978 -16.440 1.00 73.88 90 GLY A CA 1
ATOM 722 C C . GLY A 1 90 ? 11.359 4.549 -17.028 1.00 73.88 90 GLY A C 1
ATOM 723 O O . GLY A 1 90 ? 12.203 3.806 -17.529 1.00 73.88 90 GLY A O 1
ATOM 724 N N . TYR A 1 91 ? 11.487 5.877 -16.971 1.00 62.69 91 TYR A N 1
ATOM 725 C CA . TYR A 1 91 ? 12.625 6.659 -17.472 1.00 62.69 91 TYR A CA 1
ATOM 726 C C . TYR A 1 91 ? 13.459 7.298 -16.358 1.00 62.69 91 TYR A C 1
ATOM 728 O O . TYR A 1 91 ? 12.896 7.603 -15.280 1.00 62.69 91 TYR A O 1
#

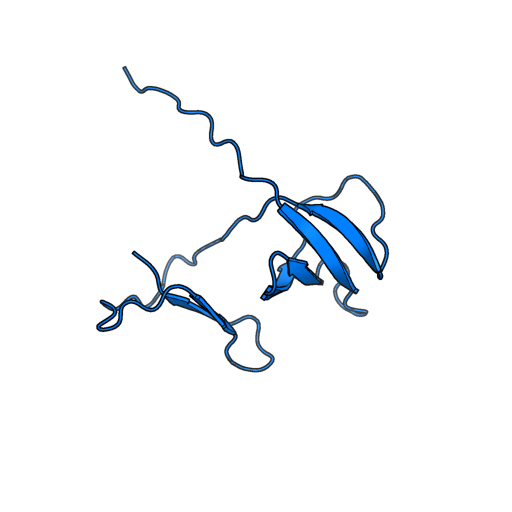Foldseek 3Di:
DDPPDDPPFDKWKWAFADADPVDNQWTWIDTPNDIDIDGDPDDPDDDDHGDIDIDGDDDDDDPDDDDDDDPDQDADWAQDPPDNDIDGDDD

InterPro domains:
  IPR016767 Uncharacterised conserved protein UCP019853 [PF27718] (11-91)